Protein AF-D6YT43-F1 (afdb_monomer_lite)

Radius of gyration: 19.2 Å; chains: 1; bounding box: 35×71×44 Å

Sequence (175 aa):
MGQNSTAQLGHFITVANNTWLRQQLSKEDGSIDKAIEMVEHNLKDTVAFINAKGMLHFDAHFHNILTDGELLYFSDFSLATSFQFALSKEELQFFQNHQNYDRCYVVTTLTSWIISRVFGKDHFDEVLNDYANGKTPLVLPAALTPYLSSIVKRYASITLKMNTFFKTLREENEI

Organism: Waddlia chondrophila (strain ATCC VR-1470 / WSU 86-1044) (NCBI:txid716544)

pLDDT: mean 89.48, std 14.47, range [35.62, 98.31]

Foldseek 3Di:
DDDDPDDPPDPQDKDQLLVVLVVLLPDPPPCNLVSLVQLLVQLQVVLVVCLVQFKDQLDQASRQWIDSSRHIDGHDSVVMDGPPDPDDPVRVVVSVVCSCVSVLVSLLNSLQSLCCVQVNDVCRVVCLVQLLVVHHDPDGGPSDDPSNSVSSNVNSVSNVVVVVVVVVVVVVVVD

Secondary structure (DSSP, 8-state):
--------------EEHHHHHHHHHT-TTSTHHHHHHHHHHHHHHHHHHHHHTTEE-S---TTTEEE-SS-EEE---TT-EETTS---HHHHHHHHHTTTHHHHHHHHHHHHHHHHHHT-STTHHHHHHHHHTTPPPSS--TT--HHHHHHHHHHHHHHHHHHHHHHHHHHHH--

InterPro domains:
  IPR011009 Protein kinase-like domain superfamily [SSF56112] (34-87)

Structure (mmCIF, N/CA/C/O backbone):
data_AF-D6YT43-F1
#
_entry.id   AF-D6YT43-F1
#
loop_
_atom_site.group_PDB
_atom_site.id
_atom_site.type_symbol
_atom_site.label_atom_id
_atom_site.label_alt_id
_atom_site.label_comp_id
_atom_site.label_asym_id
_atom_site.label_entity_id
_atom_site.label_seq_id
_atom_site.pdbx_PDB_ins_code
_atom_site.Cartn_x
_atom_site.Cartn_y
_atom_site.Cartn_z
_atom_site.occupancy
_atom_site.B_iso_or_equiv
_atom_site.auth_seq_id
_atom_site.auth_comp_id
_atom_site.auth_asym_id
_atom_site.auth_atom_id
_atom_site.pdbx_PDB_model_num
ATOM 1 N N . MET A 1 1 ? -8.841 -54.496 -7.815 1.00 38.12 1 MET A N 1
ATOM 2 C CA . MET A 1 1 ? -8.883 -53.117 -8.344 1.00 38.12 1 MET A CA 1
ATOM 3 C C . MET A 1 1 ? -9.068 -52.177 -7.164 1.00 38.12 1 MET A C 1
ATOM 5 O O . MET A 1 1 ? -10.191 -51.984 -6.728 1.00 38.12 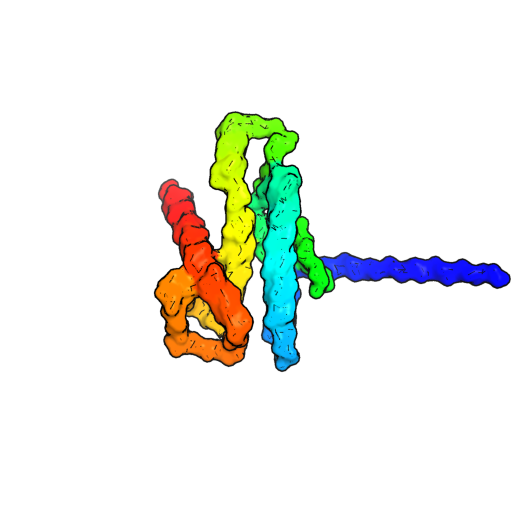1 MET A O 1
ATOM 9 N N . GLY A 1 2 ? -7.973 -51.698 -6.574 1.00 35.62 2 GLY A N 1
ATOM 10 C CA . GLY A 1 2 ? -8.005 -50.678 -5.525 1.00 35.62 2 GLY A CA 1
ATOM 11 C C . GLY A 1 2 ? -7.439 -49.394 -6.109 1.00 35.62 2 GLY A C 1
ATOM 12 O O . GLY A 1 2 ? -6.276 -49.378 -6.506 1.00 35.62 2 GLY A O 1
ATOM 13 N N . GLN A 1 3 ? -8.268 -48.362 -6.246 1.00 39.53 3 GLN A N 1
ATOM 14 C CA . GLN A 1 3 ? -7.795 -47.032 -6.610 1.00 39.53 3 GLN A CA 1
ATOM 15 C C . GLN A 1 3 ? -7.165 -46.401 -5.366 1.00 39.53 3 GLN A C 1
ATOM 17 O O . GLN A 1 3 ? -7.862 -46.053 -4.418 1.00 39.53 3 GLN A O 1
ATOM 22 N N . ASN A 1 4 ? -5.838 -46.284 -5.368 1.00 36.56 4 ASN A N 1
ATOM 23 C CA . ASN A 1 4 ? -5.131 -45.405 -4.448 1.00 36.56 4 ASN A CA 1
ATOM 24 C C . ASN A 1 4 ? -5.275 -43.975 -4.972 1.00 36.56 4 ASN A C 1
ATOM 26 O O . ASN A 1 4 ? -4.523 -43.550 -5.847 1.00 36.56 4 ASN A O 1
ATOM 30 N N . SER A 1 5 ? -6.245 -43.239 -4.437 1.00 42.69 5 SER A N 1
ATOM 31 C CA . SER A 1 5 ? -6.278 -41.783 -4.558 1.00 42.69 5 SER A CA 1
ATOM 32 C C . SER A 1 5 ? -5.215 -41.200 -3.633 1.00 42.69 5 SER A C 1
ATOM 34 O O . SER A 1 5 ? -5.452 -40.983 -2.447 1.00 42.69 5 SER A O 1
ATOM 36 N N . THR A 1 6 ? -4.016 -40.963 -4.158 1.00 39.38 6 THR A N 1
ATOM 37 C CA . THR A 1 6 ? -3.029 -40.098 -3.507 1.00 39.38 6 THR A CA 1
ATOM 38 C C . THR A 1 6 ? -3.488 -38.654 -3.652 1.00 39.38 6 THR A C 1
ATOM 40 O O . THR A 1 6 ? -3.306 -38.037 -4.700 1.00 39.38 6 THR A O 1
ATOM 43 N N . ALA A 1 7 ? -4.094 -38.111 -2.596 1.00 40.62 7 ALA A N 1
ATOM 44 C CA . ALA A 1 7 ? -4.242 -36.672 -2.443 1.00 40.62 7 ALA A CA 1
ATOM 45 C C . ALA A 1 7 ? -2.836 -36.054 -2.360 1.00 40.62 7 ALA A C 1
ATOM 47 O O . ALA A 1 7 ? -2.101 -36.290 -1.401 1.00 40.62 7 ALA A O 1
ATOM 48 N N . GLN A 1 8 ? -2.438 -35.298 -3.384 1.00 40.94 8 GLN A N 1
ATOM 49 C CA . GLN A 1 8 ? -1.278 -34.420 -3.289 1.00 40.94 8 GLN A CA 1
ATOM 50 C C . GLN A 1 8 ? -1.653 -33.257 -2.366 1.00 40.94 8 GLN A C 1
ATOM 52 O O . GLN A 1 8 ? -2.414 -32.371 -2.744 1.00 40.94 8 GLN A O 1
ATOM 57 N N . LEU A 1 9 ? -1.133 -33.275 -1.140 1.00 41.94 9 LEU A N 1
ATOM 58 C CA . LEU A 1 9 ? -1.074 -32.090 -0.289 1.00 41.94 9 LEU A CA 1
ATOM 59 C C . LEU A 1 9 ? -0.101 -31.105 -0.950 1.00 41.94 9 LEU A C 1
ATOM 61 O O . LEU A 1 9 ? 1.116 -31.242 -0.819 1.00 41.94 9 LEU A O 1
ATOM 65 N N . GLY A 1 10 ? -0.641 -30.156 -1.717 1.00 45.72 10 GLY A N 1
ATOM 66 C CA . GLY A 1 10 ? 0.119 -29.020 -2.227 1.00 45.72 10 GLY A CA 1
ATOM 67 C C . GLY A 1 10 ? 0.759 -28.277 -1.055 1.00 45.72 10 GLY A C 1
ATOM 68 O O . GLY A 1 10 ? 0.079 -27.889 -0.108 1.00 45.72 10 GLY A O 1
ATOM 69 N N . HIS A 1 11 ? 2.081 -28.137 -1.085 1.00 46.78 11 HIS A N 1
ATOM 70 C CA . HIS A 1 11 ? 2.838 -27.396 -0.081 1.00 46.78 11 HIS A CA 1
ATOM 71 C C . HIS A 1 11 ? 2.465 -25.905 -0.186 1.00 46.78 11 HIS A C 1
ATOM 73 O O . HIS A 1 11 ? 2.948 -25.213 -1.079 1.00 46.78 11 HIS A O 1
ATOM 79 N N . PHE A 1 12 ? 1.608 -25.401 0.708 1.00 55.03 12 PHE A N 1
ATOM 80 C CA . PHE A 1 12 ? 1.370 -23.961 0.872 1.00 55.03 12 PHE A CA 1
ATOM 81 C C . PHE A 1 12 ? 2.594 -23.336 1.554 1.00 55.03 12 PHE A C 1
ATOM 83 O O . PHE A 1 12 ? 2.653 -23.223 2.777 1.00 55.03 12 PHE A O 1
ATOM 90 N N . ILE A 1 13 ? 3.619 -22.988 0.772 1.00 69.25 13 ILE A N 1
ATOM 91 C CA . ILE A 1 13 ? 4.771 -22.232 1.275 1.00 69.25 13 ILE A CA 1
ATOM 92 C C . ILE A 1 13 ? 4.494 -20.756 1.027 1.00 69.25 13 ILE A C 1
ATOM 94 O O . ILE A 1 13 ? 4.709 -20.245 -0.069 1.00 69.25 13 ILE A O 1
ATOM 98 N N . THR A 1 14 ? 4.027 -20.065 2.059 1.00 81.19 14 THR A N 1
ATOM 99 C CA . THR A 1 14 ? 3.911 -18.609 2.031 1.00 81.19 14 THR A CA 1
ATOM 100 C C . THR A 1 14 ? 5.252 -17.968 2.377 1.00 81.19 14 THR A C 1
ATOM 102 O O . THR A 1 14 ? 5.913 -18.378 3.333 1.00 81.19 14 THR A O 1
ATOM 105 N N . VAL A 1 15 ? 5.642 -16.927 1.649 1.00 85.62 15 VAL A N 1
ATOM 106 C CA . VAL A 1 15 ? 6.832 -16.112 1.9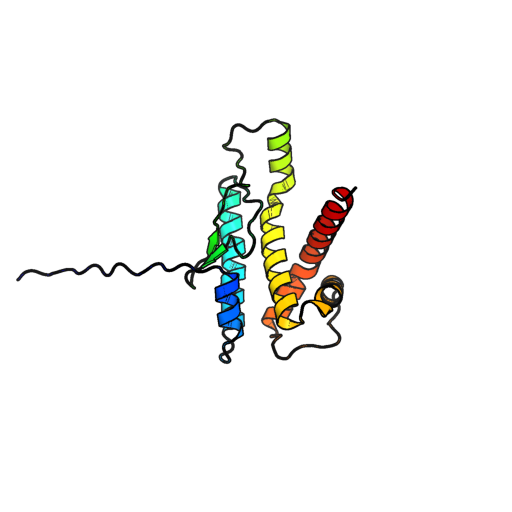34 1.00 85.62 15 VAL A CA 1
ATOM 107 C C . VAL A 1 15 ? 6.430 -14.661 2.181 1.00 85.62 15 VAL A C 1
ATOM 109 O O . VAL A 1 15 ? 5.380 -14.219 1.722 1.00 85.62 15 VAL A O 1
ATOM 112 N N . ALA A 1 16 ? 7.265 -13.890 2.880 1.00 87.75 16 ALA A N 1
ATOM 113 C CA . ALA A 1 16 ? 7.004 -12.463 3.064 1.00 87.75 16 ALA A CA 1
ATOM 114 C C . ALA A 1 16 ? 6.875 -11.751 1.705 1.00 87.75 16 ALA A C 1
ATOM 116 O O . ALA A 1 16 ? 7.749 -11.888 0.841 1.00 87.75 16 ALA A O 1
ATOM 117 N N . ASN A 1 17 ? 5.828 -10.940 1.535 1.00 87.75 17 ASN A N 1
ATOM 118 C CA . ASN A 1 17 ? 5.517 -10.239 0.289 1.00 87.75 17 ASN A CA 1
ATOM 119 C C . ASN A 1 17 ? 6.696 -9.385 -0.202 1.00 87.75 17 ASN A C 1
ATOM 121 O O . ASN A 1 17 ? 7.042 -9.416 -1.380 1.00 87.75 17 ASN A O 1
ATOM 125 N N . ASN A 1 18 ? 7.403 -8.691 0.701 1.00 89.19 18 ASN A N 1
ATOM 126 C CA . ASN A 1 18 ? 8.618 -7.956 0.322 1.00 89.19 18 ASN A CA 1
ATOM 127 C C . ASN A 1 18 ? 9.706 -8.868 -0.280 1.00 89.19 18 ASN A C 1
ATOM 129 O O . ASN A 1 18 ? 10.422 -8.435 -1.182 1.00 89.19 18 ASN A O 1
ATOM 133 N N . THR A 1 19 ? 9.868 -10.095 0.216 1.00 90.31 19 THR A N 1
ATOM 134 C CA . THR A 1 19 ? 10.851 -11.048 -0.321 1.00 90.31 19 THR A CA 1
ATOM 135 C C . THR A 1 19 ? 10.430 -11.521 -1.706 1.00 90.31 19 THR A C 1
ATOM 137 O O . THR A 1 19 ? 11.238 -11.485 -2.632 1.00 90.31 19 THR A O 1
ATOM 140 N N . TRP A 1 20 ? 9.159 -11.884 -1.868 1.00 92.31 20 TRP A N 1
ATOM 141 C CA . TRP A 1 20 ? 8.611 -12.323 -3.149 1.00 92.31 20 TRP A CA 1
ATOM 142 C C . TRP A 1 20 ? 8.665 -11.227 -4.221 1.00 92.31 20 TRP A C 1
ATOM 144 O O . TRP A 1 20 ? 9.186 -11.460 -5.310 1.00 92.31 20 TRP A O 1
ATOM 154 N N . LEU A 1 21 ? 8.241 -9.998 -3.907 1.00 92.19 21 LEU A N 1
ATOM 155 C CA . LEU A 1 21 ? 8.284 -8.868 -4.843 1.00 92.19 21 LEU A CA 1
ATOM 156 C C . LEU A 1 21 ? 9.707 -8.532 -5.306 1.00 92.19 21 LEU A C 1
ATOM 158 O O . LEU A 1 21 ? 9.914 -8.181 -6.466 1.00 92.19 21 LEU A O 1
ATOM 162 N N . ARG A 1 22 ? 10.710 -8.666 -4.428 1.00 90.44 22 ARG A N 1
ATOM 163 C CA . ARG A 1 22 ? 12.120 -8.483 -4.816 1.00 90.44 22 ARG A CA 1
ATOM 164 C C . ARG A 1 22 ? 12.569 -9.522 -5.840 1.00 90.44 22 ARG A C 1
ATOM 166 O O . ARG A 1 22 ? 13.323 -9.175 -6.742 1.00 90.44 22 ARG A O 1
ATOM 173 N N . GLN A 1 23 ? 12.106 -10.766 -5.715 1.00 90.62 23 GLN A N 1
ATOM 174 C CA . GLN A 1 23 ? 12.396 -11.808 -6.700 1.00 90.62 23 GLN A CA 1
ATOM 175 C C . GLN A 1 23 ? 11.744 -11.480 -8.045 1.00 90.62 23 GLN A C 1
ATOM 177 O O . GLN A 1 23 ? 12.411 -11.596 -9.068 1.00 90.62 23 GLN A O 1
ATOM 182 N N . GLN A 1 24 ? 10.492 -11.004 -8.058 1.00 91.19 24 GLN A N 1
ATOM 183 C CA . GLN A 1 24 ? 9.833 -10.591 -9.306 1.00 91.19 24 GLN A CA 1
ATOM 184 C C . GLN A 1 24 ? 10.556 -9.412 -9.971 1.00 91.19 24 GLN A C 1
ATOM 186 O O . GLN A 1 24 ? 10.761 -9.428 -11.177 1.00 91.19 24 GLN A O 1
ATOM 191 N N . LEU A 1 25 ? 11.023 -8.432 -9.189 1.00 88.50 25 LEU A N 1
ATOM 192 C CA . LEU A 1 25 ? 11.773 -7.286 -9.715 1.00 88.50 25 LEU A CA 1
ATOM 193 C C . LEU A 1 25 ? 13.115 -7.689 -10.352 1.00 88.50 25 LEU A C 1
ATOM 195 O O . LEU A 1 25 ? 13.575 -7.020 -11.267 1.00 88.50 25 LEU A O 1
ATOM 199 N N . SER A 1 26 ? 13.748 -8.764 -9.871 1.00 86.88 26 SER A N 1
ATOM 200 C CA . SER A 1 26 ? 15.012 -9.264 -10.434 1.00 86.88 26 SER A CA 1
ATOM 201 C C . SER A 1 26 ? 14.860 -10.061 -11.732 1.00 86.88 26 SER A C 1
ATOM 203 O O . SER A 1 26 ? 15.865 -10.390 -12.358 1.00 86.88 26 SER A O 1
ATOM 205 N N . LYS A 1 27 ? 13.631 -10.402 -12.136 1.00 86.50 27 LYS A N 1
ATOM 206 C CA . LYS A 1 27 ? 13.388 -11.126 -13.384 1.00 86.50 27 LYS A CA 1
ATOM 207 C C . LYS A 1 27 ? 13.404 -10.158 -14.563 1.00 86.50 27 LYS A C 1
ATOM 209 O O . LYS A 1 27 ? 12.747 -9.123 -14.545 1.00 86.50 27 LYS A O 1
ATOM 214 N N . GLU A 1 28 ? 14.099 -10.543 -15.625 1.00 76.19 28 GLU A N 1
ATOM 215 C CA . GLU A 1 28 ? 14.192 -9.760 -16.866 1.00 76.19 28 GLU A CA 1
ATOM 216 C C . GLU A 1 28 ? 12.962 -9.926 -17.782 1.00 76.19 28 GLU A C 1
ATOM 218 O O . GLU A 1 28 ? 12.879 -9.315 -18.842 1.00 76.19 28 GLU A O 1
ATOM 223 N N . ASP A 1 29 ? 11.979 -10.735 -17.375 1.00 80.50 29 ASP A N 1
ATOM 224 C CA . ASP A 1 29 ? 10.780 -11.066 -18.158 1.00 80.50 29 ASP A CA 1
ATOM 225 C C . ASP A 1 29 ? 9.653 -10.018 -18.069 1.00 80.50 29 ASP A C 1
ATOM 227 O O . ASP A 1 29 ? 8.571 -10.220 -18.624 1.00 80.50 29 ASP A O 1
ATOM 231 N N . GLY A 1 30 ? 9.873 -8.909 -17.355 1.00 69.38 30 GLY A N 1
ATOM 232 C CA . GLY A 1 30 ? 8.868 -7.860 -17.167 1.00 69.38 30 GLY A CA 1
ATOM 233 C C . GLY A 1 30 ? 7.694 -8.274 -16.270 1.00 69.38 30 GLY A C 1
ATOM 234 O O . GLY A 1 30 ? 6.657 -7.612 -16.270 1.00 69.38 30 GLY A O 1
ATOM 235 N N . SER A 1 31 ? 7.832 -9.347 -15.484 1.00 85.31 31 SER A N 1
ATOM 236 C CA . SER A 1 31 ? 6.778 -9.841 -14.582 1.00 85.31 31 SER A CA 1
ATOM 237 C C . SER A 1 31 ? 6.441 -8.906 -13.416 1.00 85.31 31 SER A C 1
ATOM 239 O O . SER A 1 31 ? 5.416 -9.107 -12.761 1.00 85.31 31 SER A O 1
ATOM 241 N N . ILE A 1 32 ? 7.244 -7.864 -13.168 1.00 92.38 32 ILE A N 1
ATOM 242 C CA . ILE A 1 32 ? 7.020 -6.926 -12.063 1.00 92.38 32 ILE A CA 1
ATOM 243 C C . ILE A 1 32 ? 5.667 -6.211 -12.150 1.00 92.38 32 ILE A C 1
ATOM 245 O O . ILE A 1 32 ? 5.021 -6.036 -11.120 1.00 92.38 32 ILE A O 1
ATOM 249 N N . ASP A 1 33 ? 5.199 -5.861 -13.351 1.00 94.50 33 ASP A N 1
ATOM 250 C CA . ASP A 1 33 ? 3.916 -5.167 -13.515 1.00 94.50 33 ASP A CA 1
ATOM 251 C C . ASP A 1 33 ? 2.756 -6.055 -13.052 1.00 94.50 33 ASP A C 1
ATOM 253 O O . ASP A 1 33 ? 1.941 -5.632 -12.237 1.00 94.50 33 ASP A O 1
ATOM 257 N N . LYS A 1 34 ? 2.750 -7.328 -13.471 1.00 94.06 34 LYS A N 1
ATOM 258 C CA . LYS A 1 34 ? 1.750 -8.319 -13.040 1.00 94.06 34 LYS A CA 1
ATOM 259 C C . LYS A 1 34 ? 1.825 -8.596 -11.541 1.00 94.06 34 LYS A C 1
ATOM 261 O O . LYS A 1 34 ? 0.801 -8.766 -10.887 1.00 94.06 34 LYS A O 1
ATOM 266 N N . ALA A 1 35 ? 3.036 -8.647 -10.990 1.00 94.81 35 ALA A N 1
ATOM 267 C CA . ALA A 1 35 ? 3.238 -8.860 -9.564 1.00 94.81 35 ALA A CA 1
ATOM 268 C C . ALA A 1 35 ? 2.692 -7.691 -8.732 1.00 94.81 35 ALA A C 1
ATOM 270 O O . ALA A 1 35 ? 2.006 -7.910 -7.736 1.00 94.81 35 ALA A O 1
ATOM 271 N N . ILE A 1 36 ? 2.961 -6.453 -9.154 1.00 96.38 36 ILE A N 1
ATOM 272 C CA . ILE A 1 36 ? 2.450 -5.249 -8.492 1.00 96.38 36 ILE A CA 1
ATOM 273 C C . ILE A 1 36 ? 0.938 -5.128 -8.662 1.00 96.38 36 ILE A C 1
ATOM 275 O O . ILE A 1 36 ? 0.273 -4.744 -7.706 1.00 96.38 36 ILE A O 1
ATOM 279 N N . GLU A 1 37 ? 0.387 -5.512 -9.813 1.00 96.06 37 GLU A N 1
ATOM 280 C CA . GLU A 1 37 ? -1.060 -5.561 -10.035 1.00 96.06 37 GLU A CA 1
ATOM 281 C C . GLU A 1 37 ? -1.752 -6.546 -9.089 1.00 96.06 37 GLU A C 1
ATOM 283 O O . GLU A 1 37 ? -2.706 -6.173 -8.403 1.00 96.06 37 GLU A O 1
ATOM 288 N N . MET A 1 38 ? -1.232 -7.775 -8.984 1.00 95.88 38 MET A N 1
ATOM 289 C CA . MET A 1 38 ? -1.741 -8.775 -8.043 1.00 95.88 38 MET A CA 1
ATOM 290 C C . MET A 1 38 ? -1.683 -8.251 -6.605 1.00 95.88 38 MET A C 1
ATOM 292 O O . MET A 1 38 ? -2.678 -8.339 -5.881 1.00 95.88 38 MET A O 1
ATOM 296 N N . VAL A 1 39 ? -0.553 -7.660 -6.202 1.00 96.88 39 VAL A N 1
ATOM 297 C CA . VAL A 1 39 ? -0.372 -7.120 -4.850 1.00 96.88 39 VAL A CA 1
ATOM 298 C C . VAL A 1 39 ? -1.318 -5.951 -4.586 1.00 96.88 39 VAL A C 1
ATOM 300 O O . VAL A 1 39 ? -1.989 -5.949 -3.559 1.00 96.88 39 VAL A O 1
ATOM 303 N N . GLU A 1 40 ? -1.419 -4.972 -5.488 1.00 97.31 40 GLU A N 1
ATOM 304 C CA . GLU A 1 40 ? -2.329 -3.827 -5.343 1.00 97.31 40 GLU A CA 1
ATOM 305 C C . GLU A 1 40 ? -3.777 -4.298 -5.159 1.00 97.31 40 GLU A C 1
ATOM 307 O O . GLU A 1 40 ? -4.477 -3.826 -4.258 1.00 97.31 40 GLU A O 1
ATOM 312 N N . HIS A 1 41 ? -4.216 -5.237 -5.998 1.00 97.19 41 HIS A N 1
ATOM 313 C CA . HIS A 1 41 ? -5.559 -5.797 -5.950 1.00 97.19 41 HIS A CA 1
ATOM 314 C C . HIS A 1 41 ? -5.821 -6.502 -4.615 1.00 97.19 41 HIS A C 1
ATOM 316 O O . HIS A 1 41 ? -6.739 -6.129 -3.885 1.00 97.19 41 HIS A O 1
ATOM 322 N N . ASN A 1 42 ? -4.959 -7.451 -4.242 1.00 97.44 42 ASN A N 1
ATOM 323 C CA . ASN A 1 42 ? -5.115 -8.229 -3.017 1.00 97.44 42 ASN A CA 1
ATOM 324 C C . ASN A 1 42 ? -5.026 -7.368 -1.749 1.00 97.44 42 ASN A C 1
ATOM 326 O O . ASN A 1 42 ? -5.761 -7.619 -0.796 1.00 97.44 42 ASN A O 1
ATOM 330 N N . LEU A 1 43 ? -4.168 -6.340 -1.717 1.00 97.31 43 LEU A N 1
ATOM 331 C CA . LEU A 1 43 ? -4.101 -5.393 -0.598 1.00 97.31 43 LEU A CA 1
ATOM 332 C C . LEU A 1 43 ? -5.449 -4.701 -0.387 1.00 97.31 43 LEU A C 1
ATOM 334 O O . LEU A 1 43 ? -5.946 -4.635 0.738 1.00 97.31 43 LEU A O 1
ATOM 338 N N . LYS A 1 44 ? -6.051 -4.193 -1.467 1.00 96.81 44 LYS A N 1
ATOM 339 C CA . LYS A 1 44 ? -7.337 -3.490 -1.403 1.00 96.81 44 LYS A CA 1
ATOM 340 C C . LYS A 1 44 ? -8.466 -4.425 -0.993 1.00 96.81 44 LYS A C 1
ATOM 342 O O . LYS A 1 44 ? -9.261 -4.051 -0.134 1.00 96.81 44 LYS A O 1
ATOM 347 N N . ASP A 1 45 ? -8.508 -5.618 -1.569 1.00 97.38 45 ASP A N 1
ATOM 348 C CA . ASP A 1 45 ? -9.567 -6.590 -1.313 1.00 97.38 45 ASP A CA 1
ATOM 349 C C . ASP A 1 45 ? -9.487 -7.155 0.104 1.00 97.38 45 ASP A C 1
ATOM 351 O O . ASP A 1 45 ? -10.501 -7.231 0.798 1.00 97.38 45 ASP A O 1
ATOM 355 N N . THR A 1 46 ? -8.279 -7.460 0.584 1.00 96.00 46 THR A N 1
ATOM 356 C CA . THR A 1 46 ? -8.067 -7.967 1.946 1.00 96.00 46 THR A CA 1
ATOM 357 C C . THR A 1 46 ? -8.423 -6.910 2.989 1.00 96.00 46 THR A C 1
ATOM 359 O O . THR A 1 46 ? -9.134 -7.212 3.948 1.00 96.00 46 THR A O 1
ATOM 362 N N . VAL A 1 47 ? -8.010 -5.651 2.787 1.00 96.88 47 VAL A N 1
ATOM 363 C CA . VAL A 1 47 ? -8.407 -4.544 3.674 1.00 96.88 47 VAL A CA 1
ATOM 364 C C . VAL A 1 47 ? -9.918 -4.332 3.640 1.00 96.88 47 VAL A C 1
ATOM 366 O O . VAL A 1 47 ? -10.539 -4.229 4.696 1.00 96.88 47 VAL A O 1
ATOM 369 N N . ALA A 1 48 ? -10.535 -4.309 2.455 1.00 96.75 48 ALA A N 1
ATOM 370 C CA . ALA A 1 48 ? -11.981 -4.149 2.331 1.00 96.75 48 ALA A CA 1
ATOM 371 C C . ALA A 1 48 ? -12.740 -5.278 3.045 1.00 96.75 48 ALA A C 1
ATOM 373 O O . ALA A 1 48 ? -13.715 -5.014 3.748 1.00 96.75 48 ALA A O 1
ATOM 374 N N . PHE A 1 49 ? -12.267 -6.519 2.921 1.00 96.50 49 PHE A N 1
ATOM 375 C CA . PHE A 1 49 ? -12.829 -7.673 3.613 1.00 96.50 49 PHE A CA 1
ATOM 376 C C . PHE A 1 49 ? -12.723 -7.539 5.139 1.00 96.50 49 PHE A C 1
ATOM 378 O O . PHE A 1 49 ? -13.729 -7.674 5.838 1.00 96.50 49 PHE A O 1
ATOM 385 N N . ILE A 1 50 ? -11.532 -7.229 5.658 1.00 94.94 50 ILE A N 1
ATOM 386 C CA . ILE A 1 50 ? -11.278 -7.056 7.096 1.00 94.94 50 ILE A CA 1
ATOM 387 C C . ILE A 1 50 ? -12.138 -5.916 7.668 1.00 94.94 50 ILE A C 1
ATOM 389 O O . ILE A 1 50 ? -12.819 -6.094 8.681 1.00 94.94 50 ILE A O 1
ATOM 393 N N . ASN A 1 51 ? -12.203 -4.778 6.973 1.00 94.88 51 ASN A N 1
ATOM 394 C CA . ASN A 1 51 ? -13.028 -3.634 7.364 1.00 94.88 51 ASN A CA 1
ATOM 395 C C . ASN A 1 51 ? -14.528 -3.967 7.334 1.00 94.88 51 ASN A C 1
ATOM 397 O O . ASN A 1 51 ? -15.250 -3.593 8.255 1.00 94.88 51 ASN A O 1
ATOM 401 N N . ALA A 1 52 ? -15.007 -4.721 6.338 1.00 95.19 52 ALA A N 1
ATOM 402 C CA . ALA A 1 52 ? -16.403 -5.165 6.263 1.00 95.19 52 ALA A CA 1
ATOM 403 C C . ALA A 1 52 ? -16.787 -6.129 7.400 1.00 95.19 52 ALA A C 1
ATOM 405 O O . ALA A 1 52 ? -17.953 -6.205 7.787 1.00 95.19 52 ALA A O 1
ATOM 406 N N . LYS A 1 53 ? -15.812 -6.847 7.967 1.00 94.88 53 LYS A N 1
ATOM 407 C CA . LYS A 1 53 ? -15.976 -7.634 9.201 1.00 94.88 53 LYS A CA 1
ATOM 408 C C . LYS A 1 53 ? -15.846 -6.795 10.471 1.00 94.88 53 LYS A C 1
ATOM 410 O O . LYS A 1 53 ? -15.993 -7.329 11.570 1.00 94.88 53 LYS A O 1
ATOM 415 N N . GLY A 1 54 ? -15.636 -5.489 10.326 1.00 95.12 54 GLY A N 1
ATOM 416 C CA . GLY A 1 54 ? -15.554 -4.568 11.441 1.00 95.12 54 GLY A CA 1
ATOM 417 C C . GLY A 1 54 ? -14.259 -4.654 12.210 1.00 95.12 54 GLY A C 1
ATOM 418 O O . GLY A 1 54 ? -14.278 -4.537 13.434 1.00 95.12 54 GLY A O 1
ATOM 419 N N . MET A 1 55 ? -13.169 -4.927 11.508 1.00 96.62 55 MET A N 1
ATOM 420 C CA . MET A 1 55 ? -11.842 -5.042 12.078 1.00 96.62 55 MET A CA 1
ATOM 421 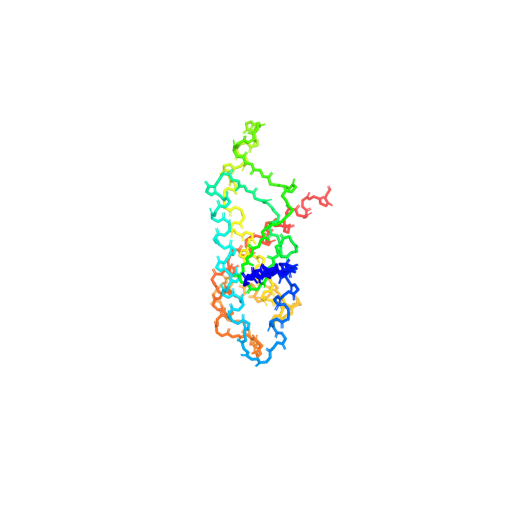C C . MET A 1 55 ? -10.888 -4.085 11.358 1.00 96.62 55 MET A C 1
ATOM 423 O O . MET A 1 55 ? -11.037 -3.822 10.162 1.00 96.62 55 MET A O 1
ATOM 427 N N . LEU A 1 56 ? -9.924 -3.565 12.110 1.00 97.31 56 LEU A N 1
ATOM 428 C CA . LEU A 1 56 ? -8.767 -2.817 11.629 1.00 97.31 56 LEU A CA 1
ATOM 429 C C . LEU A 1 56 ? -7.513 -3.559 12.090 1.00 97.31 56 LEU A C 1
ATOM 431 O O . LEU A 1 56 ? -7.477 -4.039 13.219 1.00 97.31 56 LEU A O 1
ATOM 435 N N . HIS A 1 57 ? -6.511 -3.681 11.227 1.00 97.00 57 HIS A N 1
ATOM 436 C CA . HIS A 1 57 ? -5.263 -4.390 11.506 1.00 97.00 57 HIS A CA 1
ATOM 437 C C . HIS A 1 57 ? -4.216 -3.493 12.174 1.00 97.00 57 HIS A C 1
ATOM 439 O O . HIS A 1 57 ? -3.448 -3.973 13.001 1.00 97.00 57 HIS A O 1
ATOM 445 N N . PHE A 1 58 ? -4.145 -2.219 11.779 1.00 95.12 58 PHE A N 1
ATOM 446 C CA . PHE A 1 58 ? -3.193 -1.200 12.238 1.00 95.12 58 PHE A CA 1
ATOM 447 C C . PHE A 1 58 ? -1.700 -1.422 11.944 1.00 95.12 58 PHE A C 1
ATOM 449 O O . PHE A 1 58 ? -0.926 -0.476 12.082 1.00 95.12 58 PHE A O 1
ATOM 456 N N . ASP A 1 59 ? -1.302 -2.599 11.457 1.00 93.06 59 ASP A N 1
ATOM 457 C CA . ASP A 1 59 ? 0.112 -2.958 11.248 1.00 93.06 59 ASP A CA 1
ATOM 458 C C . ASP A 1 59 ? 0.360 -3.800 9.982 1.00 93.06 59 ASP A C 1
ATOM 460 O O . ASP A 1 59 ? 1.184 -4.713 9.933 1.00 93.06 59 ASP A O 1
ATOM 464 N N . ALA A 1 60 ? -0.391 -3.508 8.919 1.00 90.50 60 ALA A N 1
ATOM 465 C CA . ALA A 1 60 ? -0.344 -4.251 7.659 1.00 90.50 60 ALA A CA 1
ATOM 466 C C . ALA A 1 60 ? 0.870 -3.872 6.779 1.00 90.50 60 ALA A C 1
ATOM 468 O O . ALA A 1 60 ? 0.719 -3.482 5.617 1.00 90.50 60 ALA A O 1
ATOM 469 N N . HIS A 1 61 ? 2.092 -3.929 7.319 1.00 88.44 61 HIS A N 1
ATOM 470 C CA . HIS A 1 61 ? 3.310 -3.678 6.542 1.00 88.44 61 HIS A CA 1
ATOM 471 C C . HIS A 1 61 ? 3.774 -4.930 5.790 1.00 88.44 61 HIS A C 1
ATOM 473 O O . HIS A 1 61 ? 3.444 -6.060 6.127 1.00 88.44 61 HIS A O 1
ATOM 479 N N . PHE A 1 62 ? 4.627 -4.759 4.776 1.00 86.44 62 PHE A N 1
ATOM 480 C CA . PHE A 1 62 ? 5.044 -5.832 3.853 1.00 86.44 62 PHE A CA 1
ATOM 481 C C . PHE A 1 62 ? 5.824 -7.011 4.479 1.00 86.44 62 PHE A C 1
ATOM 483 O O . PHE A 1 62 ? 6.230 -7.921 3.754 1.00 86.44 62 PHE A O 1
ATOM 490 N N . HIS A 1 63 ? 6.110 -6.984 5.782 1.00 85.25 63 HIS A N 1
ATOM 491 C CA . HIS A 1 63 ? 6.686 -8.133 6.506 1.00 85.25 63 HIS A CA 1
ATOM 492 C C . HIS A 1 63 ? 5.607 -8.935 7.239 1.00 85.25 63 HIS A C 1
ATOM 494 O O . HIS A 1 63 ? 5.749 -10.146 7.340 1.00 85.25 63 HIS A O 1
ATOM 500 N N . ASN A 1 64 ? 4.506 -8.282 7.612 1.00 90.88 64 ASN A N 1
ATOM 501 C CA . ASN A 1 64 ? 3.303 -8.904 8.161 1.00 90.88 64 ASN A CA 1
ATOM 502 C C . ASN A 1 64 ? 2.332 -9.349 7.057 1.00 90.88 64 ASN A C 1
ATOM 504 O O . ASN A 1 64 ? 1.259 -9.875 7.334 1.00 90.88 64 ASN A O 1
ATOM 508 N N . ILE A 1 65 ? 2.701 -9.165 5.788 1.00 93.06 65 ILE A N 1
ATOM 509 C CA . ILE A 1 65 ? 1.942 -9.647 4.637 1.00 93.06 65 ILE A CA 1
ATOM 510 C C . ILE A 1 65 ? 2.737 -10.764 3.975 1.00 93.06 65 ILE A C 1
ATOM 512 O O . ILE A 1 65 ? 3.880 -10.565 3.550 1.00 93.06 65 ILE A O 1
ATOM 516 N N . LEU A 1 66 ? 2.111 -11.927 3.864 1.00 94.44 66 LEU A N 1
ATOM 517 C CA . LEU A 1 66 ? 2.655 -13.117 3.229 1.00 94.44 66 LEU A CA 1
ATOM 518 C C . LEU A 1 66 ? 1.979 -13.351 1.876 1.00 94.44 66 LEU A C 1
ATOM 520 O O . LEU A 1 66 ? 0.874 -12.871 1.634 1.00 94.44 66 LEU A O 1
ATOM 524 N N . THR A 1 67 ? 2.632 -14.101 0.996 1.00 94.31 67 THR A N 1
ATOM 525 C CA . THR A 1 67 ? 2.073 -14.503 -0.298 1.00 94.31 67 THR A CA 1
ATOM 526 C C . THR A 1 67 ? 2.550 -15.892 -0.697 1.00 94.31 67 THR A C 1
ATOM 528 O O . THR A 1 67 ? 3.675 -16.286 -0.379 1.00 94.31 67 THR A O 1
ATOM 531 N N . ASP A 1 68 ? 1.693 -16.624 -1.398 1.00 92.75 68 ASP A N 1
ATOM 532 C CA . ASP A 1 68 ? 2.010 -17.856 -2.132 1.00 92.75 68 ASP A CA 1
ATOM 533 C C . ASP A 1 68 ? 2.302 -17.590 -3.625 1.00 92.75 68 ASP A C 1
ATOM 535 O O . ASP A 1 68 ? 2.647 -18.507 -4.366 1.00 92.75 68 ASP A O 1
ATOM 539 N N . GLY A 1 69 ? 2.217 -16.328 -4.061 1.00 90.31 69 GLY A N 1
ATOM 540 C CA . GLY A 1 69 ? 2.356 -15.902 -5.452 1.00 90.31 69 GLY A CA 1
ATOM 541 C C . GLY A 1 69 ? 1.032 -15.680 -6.187 1.00 90.31 69 GLY A C 1
ATOM 542 O O . GLY A 1 69 ? 1.063 -15.124 -7.284 1.00 90.31 69 GLY A O 1
ATOM 543 N N . GLU A 1 70 ? -0.104 -16.045 -5.590 1.00 90.50 70 GLU A N 1
ATOM 544 C CA . GLU A 1 70 ? -1.447 -15.830 -6.144 1.00 90.50 70 GLU A CA 1
ATOM 545 C C . GLU A 1 70 ? -2.298 -14.923 -5.246 1.00 90.50 70 GLU A C 1
ATOM 547 O O . GLU A 1 70 ? -2.992 -14.032 -5.744 1.00 90.50 70 GLU A O 1
ATOM 552 N N . LEU A 1 71 ? -2.210 -15.114 -3.928 1.00 92.38 71 LEU A N 1
ATOM 553 C CA . LEU A 1 71 ? -2.970 -14.379 -2.920 1.00 92.38 71 LEU A CA 1
ATOM 554 C C . LEU A 1 71 ? -2.055 -13.698 -1.898 1.00 92.38 71 LEU A C 1
ATOM 556 O O . LEU A 1 71 ? -0.882 -14.057 -1.725 1.00 92.38 71 LEU A O 1
ATOM 560 N N . LEU A 1 72 ? -2.608 -12.706 -1.194 1.00 94.38 72 LEU A N 1
ATOM 561 C CA . LEU A 1 72 ? -1.991 -12.132 0.002 1.00 94.38 72 LEU A CA 1
ATOM 562 C C . LEU A 1 72 ? -2.688 -12.607 1.274 1.00 94.38 72 LEU A C 1
ATOM 564 O O . LEU A 1 72 ? -3.911 -12.693 1.345 1.00 94.38 72 LEU A O 1
ATOM 568 N N . TYR A 1 73 ? -1.886 -12.820 2.310 1.00 93.56 73 TYR A N 1
ATOM 569 C CA . TYR A 1 73 ? -2.334 -13.198 3.642 1.00 93.56 73 TYR A CA 1
ATOM 570 C C . TYR A 1 73 ? -1.798 -12.182 4.641 1.00 93.56 73 TYR A C 1
ATOM 572 O O . TYR A 1 73 ? -0.584 -12.008 4.767 1.00 93.56 73 TYR A O 1
ATOM 580 N N . PHE A 1 74 ? -2.697 -11.494 5.341 1.00 94.94 74 PHE A N 1
ATOM 581 C CA . PHE A 1 74 ? -2.312 -10.618 6.445 1.00 94.94 74 PHE A CA 1
ATOM 582 C C . PHE A 1 74 ? -2.036 -11.495 7.669 1.00 94.94 74 PHE A C 1
ATOM 584 O O . PHE A 1 74 ? -2.742 -12.474 7.919 1.00 94.94 74 PHE A O 1
ATOM 591 N N . SER A 1 75 ? -0.981 -11.170 8.399 1.00 93.88 75 SER A N 1
ATOM 592 C CA . SER A 1 75 ? -0.503 -11.890 9.576 1.00 93.88 75 SER A CA 1
ATOM 593 C C . SER A 1 75 ? -0.142 -10.892 10.672 1.00 93.88 75 SER A C 1
ATOM 595 O O . SER A 1 75 ? -0.082 -9.701 10.410 1.00 93.88 75 SER A O 1
ATOM 597 N N . ASP A 1 76 ? 0.102 -11.385 11.885 1.00 92.81 76 ASP A N 1
ATOM 598 C CA . ASP A 1 76 ? 0.355 -10.552 13.069 1.00 92.81 76 ASP A CA 1
ATOM 599 C C . ASP A 1 76 ? -0.778 -9.557 13.389 1.00 92.81 76 ASP A C 1
ATOM 601 O O . ASP A 1 76 ? -0.696 -8.349 13.192 1.00 92.81 76 ASP A O 1
ATOM 605 N N . PHE A 1 77 ? -1.862 -10.092 13.952 1.00 92.88 77 PHE A N 1
ATOM 606 C CA . PHE A 1 77 ? -3.018 -9.310 14.395 1.00 92.88 77 PHE A CA 1
ATOM 607 C C . PHE A 1 77 ? -2.861 -8.772 15.827 1.00 92.88 77 PHE A C 1
ATOM 609 O O . PHE A 1 77 ? -3.860 -8.481 16.483 1.00 92.88 77 PHE A O 1
ATOM 616 N N . SER A 1 78 ? -1.635 -8.656 16.346 1.00 92.38 78 SER A N 1
ATOM 617 C CA . SER A 1 78 ? -1.394 -8.220 17.730 1.00 92.38 78 SER A CA 1
ATOM 618 C C . SER A 1 78 ? -1.875 -6.792 18.018 1.00 92.38 78 SER A C 1
ATOM 620 O O . SER A 1 78 ? -2.257 -6.501 19.149 1.00 92.38 78 SER A O 1
ATOM 622 N N . LEU A 1 79 ? -1.917 -5.931 16.995 1.00 94.12 79 LEU A N 1
ATOM 623 C CA . LEU A 1 79 ? -2.445 -4.561 17.063 1.00 94.12 79 LEU A CA 1
ATOM 624 C C . LEU A 1 79 ? -3.860 -4.415 16.484 1.00 94.12 79 LEU A C 1
ATOM 626 O O . LEU A 1 79 ? -4.389 -3.304 16.407 1.00 94.12 79 LEU A O 1
ATOM 630 N N . ALA A 1 80 ? -4.488 -5.519 16.076 1.00 95.44 80 ALA A N 1
ATOM 631 C CA . ALA A 1 80 ? -5.802 -5.459 15.464 1.00 95.44 80 ALA A CA 1
ATOM 632 C C . ALA A 1 80 ? -6.887 -5.101 16.491 1.00 95.44 80 ALA A C 1
ATOM 634 O O . ALA A 1 80 ? -6.888 -5.572 17.628 1.00 95.44 80 ALA A O 1
ATOM 635 N N . THR A 1 81 ? -7.866 -4.310 16.063 1.00 94.94 81 THR A N 1
ATOM 636 C CA . THR A 1 81 ? -9.046 -3.954 16.860 1.00 94.94 81 THR A CA 1
ATOM 637 C C . THR A 1 81 ? -10.320 -4.259 16.087 1.00 94.94 81 THR A C 1
ATOM 639 O O . THR A 1 81 ? -10.345 -4.210 14.855 1.00 94.94 81 THR A O 1
ATOM 642 N N . SER A 1 82 ? -11.403 -4.559 16.796 1.00 95.25 82 SER A N 1
ATOM 643 C CA . SER A 1 82 ? -12.707 -4.802 16.192 1.00 95.25 82 SER A CA 1
ATOM 644 C C . SER A 1 82 ? -13.824 -4.219 17.040 1.00 95.25 82 SER A C 1
ATOM 646 O O . SER A 1 82 ? -13.770 -4.284 18.266 1.00 95.25 82 SER A O 1
ATOM 648 N N . PHE A 1 83 ? -14.895 -3.744 16.393 1.00 91.88 83 PHE A N 1
ATOM 649 C CA . PHE A 1 83 ? -16.112 -3.331 17.104 1.00 91.88 83 PHE A CA 1
ATOM 650 C C . PHE A 1 83 ? -16.751 -4.478 17.906 1.00 91.88 83 PHE A C 1
ATOM 652 O O . PHE A 1 83 ? -17.591 -4.228 18.765 1.00 91.88 83 PHE A O 1
ATOM 659 N N . GLN A 1 84 ? -16.393 -5.732 17.601 1.00 92.56 84 GLN A N 1
ATOM 660 C CA . GLN A 1 84 ? -16.880 -6.921 18.303 1.00 92.56 84 GLN A CA 1
ATOM 661 C C . GLN A 1 84 ? -16.161 -7.157 19.640 1.00 92.56 84 GLN A C 1
ATOM 663 O O . GLN A 1 84 ? -16.606 -7.987 20.432 1.00 92.56 84 GLN A O 1
ATOM 668 N N . PHE A 1 85 ? -15.053 -6.458 19.901 1.00 93.88 85 PHE A N 1
ATOM 669 C CA . PHE A 1 85 ? -14.379 -6.495 21.195 1.00 93.88 85 PHE A CA 1
ATOM 670 C C . PHE A 1 85 ? -15.122 -5.641 22.226 1.00 93.88 85 PHE A C 1
ATOM 672 O O . PHE A 1 85 ? -15.928 -4.773 21.889 1.00 93.88 85 PHE A O 1
ATOM 679 N N . ALA A 1 86 ? -14.839 -5.880 23.506 1.00 95.44 86 ALA A N 1
ATOM 680 C CA . ALA A 1 86 ? -15.364 -5.070 24.600 1.00 95.44 86 ALA A CA 1
ATOM 681 C C . ALA A 1 86 ? -14.589 -3.743 24.707 1.00 95.44 86 ALA A C 1
ATOM 683 O O . ALA A 1 86 ? -13.788 -3.565 25.620 1.00 95.44 86 ALA A O 1
ATOM 684 N N . LEU A 1 87 ? -14.802 -2.847 23.739 1.00 95.62 87 LEU A N 1
ATOM 685 C CA . LEU A 1 87 ? -14.118 -1.556 23.650 1.00 95.62 87 LEU A CA 1
ATOM 686 C C . LEU A 1 87 ? -14.662 -0.546 24.671 1.00 95.62 87 LEU A C 1
ATOM 688 O O . LEU A 1 87 ? -15.875 -0.456 24.897 1.00 95.62 87 LEU A O 1
ATOM 692 N N . SER A 1 88 ? -13.774 0.272 25.235 1.00 96.69 88 SER A N 1
ATOM 693 C CA . SER A 1 88 ? -14.150 1.497 25.941 1.00 96.69 88 SER A CA 1
ATOM 694 C C . SER A 1 88 ? -14.786 2.518 24.984 1.00 96.69 88 SER A C 1
ATOM 696 O O . SER A 1 88 ? -14.788 2.358 23.759 1.00 96.69 88 SER A O 1
ATOM 698 N N . LYS A 1 89 ? -15.336 3.610 25.529 1.00 96.50 89 LYS A N 1
ATOM 699 C CA . LYS A 1 89 ? -15.896 4.686 24.694 1.00 96.50 89 LYS A CA 1
ATOM 700 C C . LYS A 1 89 ? -14.811 5.348 23.848 1.00 96.50 89 LYS A C 1
ATOM 702 O O . LYS A 1 89 ? -15.046 5.654 22.681 1.00 96.50 89 LYS A O 1
ATOM 707 N N . GLU A 1 90 ? -13.639 5.541 24.436 1.00 96.81 90 GLU A N 1
ATOM 708 C CA . GLU A 1 90 ? -12.476 6.152 23.808 1.00 96.81 90 GLU A CA 1
ATOM 709 C C . GLU A 1 90 ? -11.929 5.249 22.693 1.00 96.81 90 GLU A C 1
ATOM 711 O O . GLU A 1 90 ? -11.663 5.725 21.591 1.00 96.81 90 GLU A O 1
ATOM 716 N N . GLU A 1 91 ? -11.846 3.938 22.930 1.00 95.56 91 GLU A N 1
ATOM 717 C CA . GLU A 1 91 ? -11.404 2.955 21.932 1.00 95.56 91 GLU A CA 1
ATOM 718 C C . GLU A 1 91 ? -12.396 2.819 20.773 1.00 95.56 91 GLU A C 1
ATOM 720 O O . GLU A 1 91 ? -11.991 2.732 19.613 1.00 95.56 91 GLU A O 1
ATOM 725 N N . LEU A 1 92 ? -13.702 2.854 21.051 1.00 95.94 92 LEU A N 1
ATOM 726 C CA . LEU A 1 92 ? -14.724 2.849 20.006 1.00 95.94 92 LEU A CA 1
ATOM 727 C C . LEU A 1 92 ? -14.666 4.126 19.158 1.00 95.94 92 LEU A C 1
ATOM 729 O O . LEU A 1 92 ? -14.773 4.056 17.932 1.00 95.94 92 LEU A O 1
ATOM 733 N N . GLN A 1 93 ? -14.475 5.287 19.787 1.00 96.50 93 GLN A N 1
ATOM 734 C CA . GLN A 1 93 ? -14.293 6.546 19.067 1.00 96.50 93 GLN A CA 1
ATOM 735 C C . GLN A 1 93 ? -13.020 6.510 18.212 1.00 96.50 93 GLN A C 1
ATOM 737 O O . GLN A 1 93 ? -13.042 6.922 17.051 1.00 96.50 93 GLN A O 1
ATOM 742 N N . PHE A 1 94 ? -11.925 5.968 18.752 1.00 95.44 94 PHE A N 1
ATOM 743 C CA . PHE A 1 94 ? -10.695 5.744 18.004 1.00 95.44 94 PHE A CA 1
ATOM 744 C C . PHE A 1 94 ? -10.946 4.837 16.793 1.00 95.44 94 PHE A C 1
ATOM 746 O O . PHE A 1 94 ? -10.622 5.224 15.674 1.00 95.44 94 PHE A O 1
ATOM 753 N N . PHE A 1 95 ? -11.607 3.693 16.973 1.00 95.75 95 PHE A N 1
ATOM 754 C CA . PHE A 1 95 ? -11.980 2.793 15.880 1.00 95.75 95 PHE A CA 1
ATOM 755 C C . PHE A 1 95 ? -12.773 3.515 14.778 1.00 95.75 95 PHE A C 1
ATOM 757 O O . PHE A 1 95 ? -12.442 3.419 13.596 1.00 95.75 95 PHE A O 1
ATOM 764 N N . GLN A 1 96 ? -13.804 4.276 15.156 1.00 94.94 96 GLN A N 1
ATOM 765 C CA . GLN A 1 96 ? -14.668 5.003 14.219 1.00 94.94 96 GLN A CA 1
ATOM 766 C C . GLN A 1 96 ? -13.910 6.078 13.433 1.00 94.94 96 GLN A C 1
ATOM 768 O O . GLN A 1 96 ? -14.120 6.222 12.229 1.00 94.94 96 GLN A O 1
ATOM 773 N N . ASN A 1 97 ? -12.992 6.790 14.085 1.00 96.00 97 ASN A N 1
ATOM 774 C CA . ASN A 1 97 ? -12.199 7.840 13.448 1.00 96.00 97 ASN A CA 1
ATOM 775 C C . ASN A 1 97 ? -11.128 7.290 12.488 1.00 96.00 97 ASN A C 1
ATOM 777 O O . ASN A 1 97 ? -10.679 8.015 11.601 1.00 96.00 97 ASN A O 1
ATOM 781 N N . HIS A 1 98 ? -10.738 6.018 12.625 1.00 95.12 98 HIS A N 1
ATOM 782 C CA . HIS A 1 98 ? -9.606 5.427 11.902 1.00 95.12 98 HIS A CA 1
ATOM 783 C C . HIS A 1 98 ? -9.996 4.325 10.908 1.00 95.12 98 HIS A C 1
ATOM 785 O O . HIS A 1 98 ? -9.134 3.584 10.444 1.00 95.12 98 HIS A O 1
ATOM 791 N N . GLN A 1 99 ? -11.263 4.249 10.491 1.00 94.19 99 GLN A N 1
ATOM 792 C CA . GLN A 1 99 ? -11.733 3.214 9.555 1.00 94.19 99 GLN A CA 1
ATOM 793 C C . GLN A 1 99 ? -10.989 3.183 8.210 1.00 94.19 99 GLN A C 1
ATOM 795 O O . GLN A 1 99 ? -10.937 2.152 7.554 1.00 94.19 99 GLN A O 1
ATOM 800 N N . ASN A 1 100 ? -10.394 4.303 7.792 1.00 94.75 100 ASN A N 1
ATOM 801 C CA . ASN A 1 100 ? -9.631 4.380 6.545 1.00 94.75 100 ASN A CA 1
ATOM 802 C C . ASN A 1 100 ? -8.129 4.110 6.723 1.00 94.75 100 ASN A C 1
ATOM 804 O O . ASN A 1 100 ? -7.397 4.148 5.732 1.00 94.75 100 ASN A O 1
ATOM 808 N N . TYR A 1 101 ? -7.655 3.876 7.952 1.00 96.19 101 TYR A N 1
ATOM 809 C CA . TYR A 1 101 ? -6.228 3.796 8.253 1.00 96.19 101 TYR A CA 1
ATOM 810 C C . TYR A 1 101 ? -5.540 2.700 7.440 1.00 96.19 101 TYR A C 1
ATOM 812 O O . TYR A 1 101 ? -4.639 3.009 6.663 1.00 96.19 101 TYR A O 1
ATOM 820 N N . ASP A 1 102 ? -6.008 1.451 7.537 1.00 96.88 102 ASP A N 1
ATOM 821 C CA . ASP A 1 102 ? -5.372 0.322 6.847 1.00 96.88 102 ASP A CA 1
ATOM 822 C C . ASP A 1 102 ? -5.354 0.531 5.332 1.00 96.88 102 ASP A C 1
ATOM 824 O O . ASP A 1 102 ? -4.345 0.281 4.677 1.00 96.88 102 ASP A O 1
ATOM 828 N N . ARG A 1 103 ? -6.441 1.076 4.772 1.00 96.19 103 ARG A N 1
ATOM 829 C CA . ARG A 1 103 ? -6.547 1.377 3.339 1.00 96.19 103 ARG A CA 1
ATOM 830 C C . ARG A 1 103 ? -5.487 2.380 2.894 1.00 96.19 103 ARG A C 1
ATOM 832 O O . ARG A 1 103 ? -4.876 2.191 1.844 1.00 96.19 103 ARG A O 1
ATOM 839 N N . CYS A 1 104 ? -5.274 3.441 3.667 1.00 96.94 104 CYS A N 1
ATOM 840 C CA . CYS A 1 104 ? -4.226 4.422 3.397 1.00 96.94 104 CYS A CA 1
ATOM 841 C C . CYS A 1 104 ? -2.830 3.831 3.627 1.00 96.94 104 CYS A C 1
ATOM 843 O O . CYS A 1 104 ? -1.903 4.113 2.866 1.00 96.94 104 CYS A O 1
ATOM 845 N N . TYR A 1 105 ? -2.677 2.992 4.647 1.00 96.75 105 TYR A N 1
ATOM 846 C CA . TYR A 1 105 ? -1.403 2.413 5.044 1.00 96.75 105 TYR A CA 1
ATOM 847 C C . TYR A 1 105 ? -0.860 1.418 4.011 1.00 96.75 105 TYR A C 1
ATOM 849 O O . TYR A 1 105 ? 0.310 1.505 3.627 1.00 96.75 105 TYR A O 1
ATOM 857 N N . VAL A 1 106 ? -1.700 0.523 3.480 1.00 97.12 106 VAL A N 1
ATOM 858 C CA . VAL A 1 106 ? -1.260 -0.489 2.503 1.00 97.12 106 VAL A CA 1
ATOM 859 C C . VAL A 1 106 ? -0.840 0.124 1.163 1.00 97.12 106 VAL A C 1
ATOM 861 O O . VAL A 1 106 ? 0.154 -0.290 0.569 1.00 97.12 106 VAL A O 1
ATOM 864 N N . VAL A 1 107 ? -1.532 1.171 0.696 1.00 97.38 107 VAL A N 1
ATOM 865 C CA . VAL A 1 107 ? -1.122 1.881 -0.532 1.00 97.38 107 VAL A CA 1
ATOM 866 C C . VAL A 1 107 ? 0.115 2.746 -0.295 1.00 97.38 107 VAL A C 1
ATOM 868 O O . VAL A 1 107 ? 0.951 2.894 -1.189 1.00 97.38 107 VAL A O 1
ATOM 871 N N . THR A 1 108 ? 0.277 3.271 0.925 1.00 97.12 108 THR A N 1
ATOM 872 C CA . THR A 1 108 ? 1.477 4.009 1.341 1.00 97.12 108 THR A CA 1
ATOM 873 C C . THR A 1 108 ? 2.697 3.102 1.324 1.00 97.12 108 THR A C 1
ATOM 875 O O . THR A 1 108 ? 3.715 3.473 0.739 1.00 97.12 108 THR A O 1
ATOM 878 N N . THR A 1 109 ? 2.593 1.902 1.896 1.00 95.19 109 THR A N 1
ATOM 879 C CA . THR A 1 109 ? 3.683 0.917 1.917 1.00 95.19 109 THR A CA 1
ATOM 880 C C . THR A 1 109 ? 4.019 0.403 0.520 1.00 95.19 109 THR A C 1
ATOM 882 O O . THR A 1 109 ? 5.201 0.365 0.182 1.00 95.19 109 THR A O 1
ATOM 885 N N . LEU A 1 110 ? 3.026 0.115 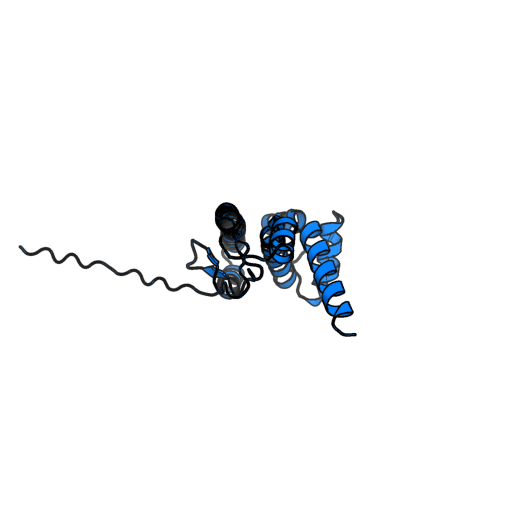-0.332 1.00 97.38 110 LEU A N 1
ATOM 886 C CA . LEU A 1 110 ? 3.258 -0.254 -1.737 1.00 97.38 110 LEU A CA 1
ATOM 887 C C . LEU A 1 110 ? 3.992 0.846 -2.511 1.00 97.38 110 LEU A C 1
ATOM 889 O O . LEU A 1 110 ? 5.027 0.593 -3.126 1.00 97.38 110 LEU A O 1
ATOM 893 N N . THR A 1 111 ? 3.493 2.078 -2.446 1.00 97.62 111 THR A N 1
ATOM 894 C CA . THR A 1 111 ? 4.098 3.221 -3.147 1.00 97.62 111 THR A CA 1
ATOM 895 C C . THR A 1 111 ? 5.511 3.482 -2.649 1.00 97.62 111 THR A C 1
ATOM 897 O O . THR A 1 111 ? 6.432 3.664 -3.445 1.00 97.62 111 THR A O 1
ATOM 900 N N . SER A 1 112 ? 5.705 3.425 -1.330 1.00 96.31 112 SER A N 1
ATOM 901 C CA . SER A 1 112 ? 7.018 3.632 -0.726 1.00 96.31 112 SER A CA 1
ATOM 902 C C . SER A 1 112 ? 8.005 2.541 -1.135 1.00 96.31 112 SER A C 1
ATOM 904 O O . SER A 1 112 ? 9.181 2.821 -1.383 1.00 96.31 112 SER A O 1
ATOM 906 N N . TRP A 1 113 ? 7.530 1.298 -1.248 1.00 95.75 113 TRP A N 1
ATOM 907 C CA . TRP A 1 113 ? 8.325 0.181 -1.737 1.00 95.75 113 TRP A CA 1
ATOM 908 C C . TRP A 1 113 ? 8.757 0.402 -3.190 1.00 95.75 113 TRP A C 1
ATOM 910 O O . TRP A 1 113 ? 9.946 0.272 -3.475 1.00 95.75 113 TRP A O 1
ATOM 920 N N . ILE A 1 114 ? 7.841 0.804 -4.082 1.00 96.38 114 ILE A N 1
ATOM 921 C CA . ILE A 1 114 ? 8.153 1.076 -5.496 1.00 96.38 114 ILE A CA 1
ATOM 922 C C . ILE A 1 114 ? 9.203 2.185 -5.604 1.00 96.38 114 ILE A C 1
ATOM 924 O O . ILE A 1 114 ? 10.246 1.966 -6.218 1.00 96.38 114 ILE A O 1
ATOM 928 N N . ILE A 1 115 ? 8.979 3.341 -4.967 1.00 96.75 115 ILE A N 1
ATOM 929 C CA . ILE A 1 115 ? 9.917 4.473 -5.026 1.00 96.75 115 ILE A CA 1
ATOM 930 C C . ILE A 1 115 ? 11.299 4.046 -4.516 1.00 96.75 115 ILE A C 1
ATOM 932 O O . ILE A 1 115 ? 12.294 4.192 -5.224 1.00 96.75 115 ILE A O 1
ATOM 936 N N . SER A 1 116 ? 11.354 3.425 -3.334 1.00 95.56 116 SER A N 1
ATOM 937 C CA . SER A 1 116 ? 12.617 3.000 -2.715 1.00 95.56 116 SER A CA 1
ATOM 938 C C . SER A 1 116 ? 13.395 1.986 -3.553 1.00 95.56 116 SER A C 1
ATOM 940 O O . SER A 1 116 ? 14.617 1.910 -3.438 1.00 95.56 116 SER A O 1
ATOM 942 N N . ARG A 1 117 ? 12.706 1.153 -4.342 1.00 94.25 117 ARG A N 1
ATOM 943 C CA . ARG A 1 117 ? 13.328 0.096 -5.152 1.00 94.25 117 ARG A CA 1
ATOM 944 C C . ARG A 1 117 ? 13.745 0.569 -6.529 1.00 94.25 117 ARG A C 1
ATOM 946 O O . ARG A 1 117 ? 14.785 0.133 -7.005 1.00 94.25 117 ARG A O 1
ATOM 953 N N . VAL A 1 118 ? 12.934 1.417 -7.149 1.00 94.12 118 VAL A N 1
ATOM 954 C CA . VAL A 1 118 ? 13.147 1.871 -8.523 1.00 94.12 118 VAL A CA 1
ATOM 955 C C . VAL A 1 118 ? 14.090 3.069 -8.564 1.00 94.12 118 VAL A C 1
ATOM 957 O O . VAL A 1 118 ? 14.998 3.089 -9.386 1.00 94.12 118 VAL A O 1
ATOM 960 N N . PHE A 1 119 ? 13.905 4.040 -7.666 1.00 94.75 119 PHE A N 1
ATOM 961 C CA . PHE A 1 119 ? 14.702 5.271 -7.625 1.00 94.75 119 PHE A CA 1
ATOM 962 C C . PHE A 1 119 ? 15.817 5.230 -6.576 1.00 94.75 119 PHE A C 1
ATOM 964 O O . PHE A 1 119 ? 16.756 6.012 -6.654 1.00 94.75 119 PHE A O 1
ATOM 971 N N . GLY A 1 120 ? 15.742 4.310 -5.611 1.00 94.38 120 GLY A N 1
ATOM 972 C CA . GLY A 1 120 ? 16.653 4.270 -4.469 1.00 94.38 120 GLY A CA 1
ATOM 973 C C . GLY A 1 120 ? 16.166 5.131 -3.301 1.00 94.38 120 GLY A C 1
ATOM 974 O O . GLY A 1 120 ? 15.301 5.992 -3.445 1.00 94.38 120 GLY A O 1
ATOM 975 N N . LYS A 1 121 ? 16.705 4.865 -2.106 1.00 92.88 121 LYS A N 1
ATOM 976 C CA . LYS A 1 121 ? 16.271 5.535 -0.868 1.00 92.88 121 LYS A CA 1
ATOM 977 C C . LYS A 1 121 ? 16.660 7.012 -0.818 1.00 92.88 121 LYS A C 1
ATOM 979 O O . LYS A 1 121 ? 15.887 7.806 -0.299 1.00 92.88 121 LYS A O 1
ATOM 984 N N . ASP A 1 122 ? 17.807 7.369 -1.385 1.00 94.06 122 ASP A N 1
ATOM 985 C CA . ASP A 1 122 ? 18.336 8.738 -1.324 1.00 94.06 122 ASP A CA 1
ATOM 986 C C . ASP A 1 122 ? 17.480 9.731 -2.126 1.00 94.06 122 ASP A C 1
ATOM 988 O O . ASP A 1 122 ? 17.429 10.914 -1.806 1.00 94.06 122 ASP A O 1
ATOM 992 N N . HIS A 1 123 ? 16.747 9.235 -3.127 1.00 94.12 123 HIS A N 1
ATOM 993 C CA . HIS A 1 123 ? 15.847 10.026 -3.969 1.00 94.12 123 HIS A CA 1
ATOM 994 C C . HIS A 1 123 ? 14.381 9.958 -3.521 1.00 94.12 123 HIS A C 1
ATOM 996 O O . HIS A 1 123 ? 13.504 10.505 -4.189 1.00 94.12 123 HIS A O 1
ATOM 1002 N N . PHE A 1 124 ? 14.087 9.268 -2.416 1.00 95.50 124 PHE A N 1
ATOM 1003 C CA . PHE A 1 124 ? 12.719 8.950 -2.020 1.00 95.50 124 PHE A CA 1
ATOM 1004 C C . PHE A 1 124 ? 11.850 10.195 -1.828 1.00 95.50 124 PHE A C 1
ATOM 1006 O O . PHE A 1 124 ? 10.774 10.291 -2.421 1.00 95.50 124 PHE A O 1
ATOM 1013 N N . ASP A 1 125 ? 12.320 11.143 -1.015 1.00 96.19 125 ASP A N 1
ATOM 1014 C CA . ASP A 1 125 ? 11.544 12.330 -0.655 1.00 96.19 125 ASP A CA 1
ATOM 1015 C C . ASP A 1 125 ? 11.321 13.243 -1.864 1.00 96.19 125 ASP A C 1
ATOM 1017 O O . ASP A 1 125 ? 10.214 13.740 -2.064 1.00 96.19 125 ASP A O 1
ATOM 1021 N N . GLU A 1 126 ? 12.343 13.436 -2.698 1.00 96.56 126 GLU A N 1
ATOM 1022 C CA . GLU A 1 126 ? 12.252 14.233 -3.927 1.00 96.56 126 GLU A CA 1
ATOM 1023 C C . GLU A 1 126 ? 11.206 13.644 -4.883 1.00 96.56 126 GLU A C 1
ATOM 1025 O O . GLU A 1 126 ? 10.252 14.322 -5.267 1.00 96.56 126 GLU A O 1
ATOM 1030 N N . VAL A 1 127 ? 11.327 12.349 -5.192 1.00 97.25 127 VAL A N 1
ATOM 1031 C CA . VAL A 1 127 ? 10.436 11.646 -6.123 1.00 97.25 127 VAL A CA 1
ATOM 1032 C C . VAL A 1 127 ? 8.999 11.628 -5.612 1.00 97.25 127 VAL A C 1
ATOM 1034 O O . VAL A 1 127 ? 8.064 11.883 -6.375 1.00 97.25 127 VAL A O 1
ATOM 1037 N N . LEU A 1 128 ? 8.800 11.343 -4.322 1.00 97.88 128 LEU A N 1
ATOM 1038 C CA . LEU A 1 128 ? 7.471 11.347 -3.718 1.00 97.88 128 LEU A CA 1
ATOM 1039 C C . LEU A 1 128 ? 6.826 12.735 -3.809 1.00 97.88 128 LEU A C 1
ATOM 1041 O O . LEU A 1 128 ? 5.653 12.835 -4.172 1.00 97.88 128 LEU A O 1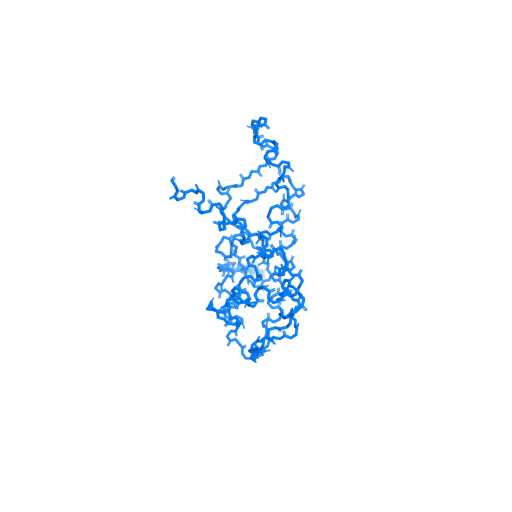
ATOM 1045 N N . ASN A 1 129 ? 7.585 13.795 -3.516 1.00 97.19 129 ASN A N 1
ATOM 1046 C CA . ASN A 1 129 ? 7.097 15.166 -3.621 1.00 97.19 129 ASN A CA 1
ATOM 1047 C C . ASN A 1 129 ? 6.751 15.543 -5.062 1.00 97.19 129 ASN A C 1
ATOM 1049 O O . ASN A 1 129 ? 5.702 16.147 -5.287 1.00 97.19 129 ASN A O 1
ATOM 1053 N N . ASP A 1 130 ? 7.573 15.175 -6.042 1.00 97.06 130 ASP A N 1
ATOM 1054 C CA . ASP A 1 130 ? 7.278 15.454 -7.446 1.00 97.06 130 ASP A CA 1
ATOM 1055 C C . ASP A 1 130 ? 5.963 14.806 -7.875 1.00 97.06 130 ASP A C 1
ATOM 1057 O O . ASP A 1 130 ? 5.049 15.503 -8.328 1.00 97.06 130 ASP A O 1
ATOM 1061 N N . TYR A 1 131 ? 5.810 13.501 -7.643 1.00 97.25 131 TYR A N 1
ATOM 1062 C CA . TYR A 1 131 ? 4.578 12.798 -7.989 1.00 97.25 131 TYR A CA 1
ATOM 1063 C C . TYR A 1 131 ? 3.356 13.333 -7.236 1.00 97.25 131 TYR A C 1
ATOM 1065 O O . TYR A 1 131 ? 2.295 13.498 -7.841 1.00 97.25 131 TYR A O 1
ATOM 1073 N N . ALA A 1 132 ? 3.489 13.652 -5.945 1.00 97.38 132 ALA A N 1
ATOM 1074 C CA . ALA A 1 132 ? 2.392 14.189 -5.140 1.00 97.38 132 ALA A CA 1
ATOM 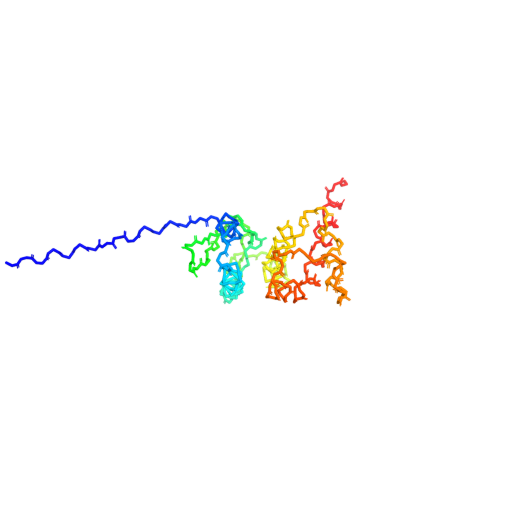1075 C C . ALA A 1 132 ? 1.922 15.573 -5.621 1.00 97.38 132 ALA A C 1
ATOM 1077 O O . ALA A 1 132 ? 0.756 15.916 -5.424 1.00 97.38 132 ALA A O 1
ATOM 1078 N N . ASN A 1 133 ? 2.805 16.336 -6.274 1.00 96.25 133 ASN A N 1
ATOM 1079 C CA . ASN A 1 133 ? 2.518 17.639 -6.875 1.00 96.25 133 ASN A CA 1
ATOM 1080 C C . ASN A 1 133 ? 2.186 17.557 -8.378 1.00 96.25 133 ASN A C 1
ATOM 1082 O O . ASN A 1 133 ? 2.119 18.586 -9.051 1.00 96.25 133 ASN A O 1
ATOM 1086 N N . GLY A 1 134 ? 1.999 16.352 -8.928 1.00 94.06 134 GLY A N 1
ATOM 1087 C CA . GLY A 1 134 ? 1.695 16.147 -10.348 1.00 94.06 134 GLY A CA 1
ATOM 1088 C C . GLY A 1 134 ? 2.870 16.422 -11.294 1.00 94.06 134 GLY A C 1
ATOM 1089 O O . GLY A 1 134 ? 2.670 16.528 -12.505 1.00 94.06 134 GLY A O 1
ATOM 1090 N N . LYS A 1 135 ? 4.090 16.536 -10.764 1.00 94.19 135 LYS A N 1
ATOM 1091 C CA . LYS A 1 135 ? 5.324 16.680 -11.540 1.00 94.19 135 LYS A CA 1
ATOM 1092 C C . LYS A 1 135 ? 5.858 15.307 -11.947 1.00 94.19 135 LYS A C 1
ATOM 1094 O O . LYS A 1 135 ? 5.470 14.271 -11.409 1.00 94.19 135 LYS A O 1
ATOM 1099 N N . THR A 1 136 ? 6.741 15.306 -12.940 1.00 89.31 136 THR A N 1
ATOM 1100 C CA . THR A 1 136 ? 7.490 14.109 -13.342 1.00 89.31 136 THR A CA 1
ATOM 1101 C C . THR A 1 136 ? 8.909 14.228 -12.791 1.00 89.31 136 THR A C 1
ATOM 1103 O O . THR A 1 136 ? 9.495 15.295 -12.984 1.00 89.31 136 THR A O 1
ATOM 1106 N N . PRO A 1 137 ? 9.460 13.179 -12.151 1.00 90.94 137 PRO A N 1
ATOM 1107 C CA . PRO A 1 137 ? 10.843 13.196 -11.688 1.00 90.94 137 PRO A CA 1
ATOM 1108 C C . PRO A 1 137 ? 11.825 13.505 -12.819 1.00 90.94 137 PRO A C 1
ATOM 1110 O O . PRO A 1 137 ? 11.629 13.067 -13.956 1.00 90.94 137 PRO A O 1
ATOM 1113 N N . LEU A 1 138 ? 12.900 14.226 -12.497 1.00 84.69 138 LEU A N 1
ATOM 1114 C CA . LEU A 1 138 ? 13.918 14.650 -13.467 1.00 84.69 138 LEU A CA 1
ATOM 1115 C C . LEU A 1 138 ? 14.631 13.473 -14.143 1.00 84.69 138 LEU A C 1
ATOM 1117 O O . LEU A 1 138 ? 14.970 13.543 -15.323 1.00 84.69 138 LEU A O 1
ATOM 1121 N N . VAL A 1 139 ? 14.854 12.394 -13.393 1.00 88.75 139 VAL A N 1
ATOM 1122 C CA . VAL A 1 139 ? 15.519 11.181 -13.869 1.00 88.75 139 VAL A CA 1
ATOM 1123 C C . VAL A 1 139 ? 14.556 10.012 -13.731 1.00 88.75 139 VAL A C 1
ATOM 1125 O O . VAL A 1 139 ? 14.048 9.744 -12.645 1.00 88.75 139 VAL A O 1
ATOM 1128 N N . LEU A 1 140 ? 14.317 9.306 -14.837 1.00 92.56 140 LEU A N 1
ATOM 1129 C CA . LEU A 1 140 ? 13.467 8.118 -14.872 1.00 92.56 140 LEU A CA 1
ATOM 1130 C C . LEU A 1 140 ? 14.347 6.869 -15.037 1.00 92.56 140 LEU A C 1
ATOM 1132 O O . LEU A 1 140 ? 14.958 6.694 -16.094 1.00 92.56 140 LEU A O 1
ATOM 1136 N N . PRO A 1 141 ? 14.438 6.002 -14.013 1.00 92.25 141 PRO A N 1
ATOM 1137 C CA . PRO A 1 141 ? 15.181 4.749 -14.101 1.00 92.25 141 PRO A CA 1
ATOM 1138 C C . PRO A 1 141 ? 14.574 3.799 -15.138 1.00 92.25 141 PRO A C 1
ATOM 1140 O O . PRO A 1 141 ? 13.357 3.746 -15.295 1.00 92.25 141 PRO A O 1
ATOM 1143 N N . ALA A 1 142 ? 15.400 2.964 -15.776 1.00 88.81 142 ALA A N 1
ATOM 1144 C CA . ALA A 1 142 ? 14.926 1.966 -16.746 1.00 88.81 142 ALA A CA 1
ATOM 1145 C C . ALA A 1 142 ? 13.935 0.950 -16.142 1.00 88.81 142 ALA A C 1
ATOM 1147 O O . ALA A 1 142 ? 13.064 0.443 -16.841 1.00 88.81 142 ALA A O 1
ATOM 1148 N N . ALA A 1 143 ? 14.040 0.685 -14.835 1.00 89.44 143 ALA A N 1
ATOM 1149 C CA . ALA A 1 143 ? 13.122 -0.189 -14.104 1.00 89.44 143 ALA A CA 1
ATOM 1150 C C . ALA A 1 143 ? 11.722 0.425 -13.886 1.00 89.44 143 ALA A C 1
ATOM 1152 O O . ALA A 1 143 ? 10.811 -0.273 -13.442 1.00 89.44 143 ALA A O 1
ATOM 1153 N N . LEU A 1 144 ? 11.529 1.720 -14.167 1.00 93.44 144 LEU A N 1
ATOM 1154 C CA . LEU A 1 144 ? 10.238 2.387 -14.036 1.00 93.44 144 LEU A CA 1
ATOM 1155 C C . LEU A 1 144 ? 9.372 2.140 -15.276 1.00 93.44 144 LEU A C 1
ATOM 1157 O O . LEU A 1 144 ? 9.439 2.874 -16.263 1.00 93.44 144 LEU A O 1
ATOM 1161 N N . THR A 1 145 ? 8.496 1.145 -15.202 1.00 93.56 145 THR A N 1
ATOM 1162 C CA . THR A 1 145 ? 7.494 0.924 -16.250 1.00 93.56 145 THR A CA 1
ATOM 1163 C C . THR A 1 145 ? 6.390 1.998 -16.204 1.00 93.56 145 THR A C 1
ATOM 1165 O O . THR A 1 145 ? 6.171 2.647 -15.168 1.00 93.56 145 THR A O 1
ATOM 1168 N N . PRO A 1 146 ? 5.625 2.186 -17.299 1.00 93.75 146 PRO A N 1
ATOM 1169 C CA . PRO A 1 146 ? 4.442 3.047 -17.292 1.00 93.75 146 PRO A CA 1
ATOM 1170 C C . PRO A 1 146 ? 3.415 2.651 -16.223 1.00 93.75 146 PRO A C 1
ATOM 1172 O O . PRO A 1 146 ? 2.783 3.526 -15.626 1.00 93.75 146 PRO A O 1
ATOM 1175 N N . TYR A 1 147 ? 3.273 1.350 -15.952 1.00 95.06 147 TYR A N 1
ATOM 1176 C CA . TYR A 1 147 ? 2.350 0.846 -14.944 1.00 95.06 147 TYR A CA 1
ATOM 1177 C C . TYR A 1 147 ? 2.798 1.234 -13.531 1.00 95.06 147 TYR A C 1
ATOM 1179 O O . TYR A 1 147 ? 2.014 1.852 -12.807 1.00 95.06 147 TYR A O 1
ATOM 1187 N N . LEU A 1 148 ? 4.068 1.011 -13.168 1.00 95.69 148 LEU A N 1
ATOM 1188 C CA . LEU A 1 148 ? 4.610 1.438 -11.870 1.00 95.69 148 LEU A CA 1
ATOM 1189 C C . LEU A 1 148 ? 4.472 2.952 -11.669 1.00 95.69 148 LEU A C 1
ATOM 1191 O O . LEU A 1 148 ? 4.028 3.403 -10.613 1.00 95.69 148 LEU A O 1
ATOM 1195 N N . SER A 1 149 ? 4.771 3.741 -12.706 1.00 95.94 149 SER A N 1
ATOM 1196 C CA . SER A 1 149 ? 4.574 5.196 -12.687 1.00 95.94 149 SER A CA 1
ATOM 1197 C C . SER A 1 149 ? 3.108 5.571 -12.432 1.00 95.94 149 SER A C 1
ATOM 1199 O O . SER A 1 149 ? 2.831 6.518 -11.697 1.00 95.94 149 SER A O 1
ATOM 1201 N N . SER A 1 150 ? 2.149 4.812 -12.977 1.00 96.38 150 SER A N 1
ATOM 1202 C CA . SER A 1 150 ? 0.718 5.034 -12.737 1.00 96.38 150 SER A CA 1
ATOM 1203 C C . SER A 1 150 ? 0.299 4.751 -11.289 1.00 96.38 150 SER A C 1
ATOM 1205 O O . SER A 1 150 ? -0.491 5.517 -10.735 1.00 96.38 150 SER A O 1
ATOM 1207 N N . ILE A 1 151 ? 0.864 3.715 -10.655 1.00 97.56 151 ILE A N 1
ATOM 1208 C CA . ILE A 1 151 ? 0.626 3.392 -9.240 1.00 97.56 151 ILE A CA 1
ATOM 1209 C C . ILE A 1 151 ? 1.171 4.502 -8.348 1.00 97.56 151 ILE A C 1
ATOM 1211 O O . ILE A 1 151 ? 0.448 5.020 -7.496 1.00 97.56 151 ILE A O 1
ATOM 1215 N N . VAL A 1 152 ? 2.414 4.931 -8.587 1.00 97.62 152 VAL A N 1
ATOM 1216 C CA . VAL A 1 152 ? 3.029 6.006 -7.801 1.00 97.62 152 VAL A CA 1
ATOM 1217 C C . VAL A 1 152 ? 2.238 7.304 -7.956 1.00 97.62 152 VAL A C 1
ATOM 1219 O O . VAL A 1 152 ? 1.861 7.899 -6.951 1.00 97.62 152 VAL A O 1
ATOM 1222 N N . LYS A 1 153 ? 1.875 7.705 -9.183 1.00 97.56 153 LYS A N 1
ATOM 1223 C CA . LYS A 1 153 ? 1.021 8.885 -9.428 1.00 97.56 153 LYS A CA 1
ATOM 1224 C C . LYS A 1 153 ? -0.309 8.815 -8.680 1.00 97.56 153 LYS A C 1
ATOM 1226 O O . LYS A 1 153 ? -0.751 9.815 -8.125 1.00 97.56 153 LYS A O 1
ATOM 1231 N N . ARG A 1 154 ? -0.951 7.644 -8.669 1.00 97.81 154 ARG A N 1
ATOM 1232 C CA . ARG A 1 154 ? -2.260 7.432 -8.035 1.00 97.81 154 ARG A CA 1
ATOM 1233 C C . ARG A 1 154 ? -2.211 7.627 -6.521 1.00 97.81 154 ARG A C 1
ATOM 1235 O O . ARG A 1 154 ? -3.178 8.125 -5.948 1.00 97.81 154 ARG A O 1
ATOM 1242 N N . TYR A 1 155 ? -1.116 7.223 -5.880 1.00 98.31 155 TYR A N 1
ATOM 1243 C CA . TYR A 1 155 ? -1.039 7.126 -4.423 1.00 98.31 155 TYR A CA 1
ATOM 1244 C C . TYR A 1 155 ? -0.083 8.117 -3.757 1.00 98.31 155 TYR A C 1
ATOM 1246 O O . TYR A 1 155 ? -0.171 8.292 -2.543 1.00 98.31 155 TYR A O 1
ATOM 1254 N N . ALA A 1 156 ? 0.746 8.838 -4.516 1.00 98.12 156 ALA A N 1
ATOM 1255 C CA . ALA A 1 156 ? 1.759 9.745 -3.979 1.00 98.12 156 ALA A CA 1
ATOM 1256 C C . ALA A 1 156 ? 1.208 10.759 -2.966 1.00 98.12 156 ALA A C 1
ATOM 1258 O O . ALA A 1 156 ? 1.799 10.938 -1.906 1.00 98.12 156 ALA A O 1
ATOM 1259 N N . SER A 1 157 ? 0.054 11.383 -3.221 1.00 98.06 157 SER A N 1
ATOM 1260 C CA . SER A 1 157 ? -0.517 12.353 -2.273 1.00 98.06 157 SER A CA 1
ATOM 1261 C C . SER A 1 157 ? -0.965 11.714 -0.950 1.00 98.06 157 SER A C 1
ATOM 1263 O O . SER A 1 157 ? -0.904 12.366 0.090 1.00 98.06 157 SER A O 1
ATOM 1265 N N . ILE A 1 158 ? -1.416 10.453 -0.969 1.00 97.94 158 ILE A N 1
ATOM 1266 C CA . ILE A 1 158 ? -1.768 9.704 0.251 1.00 97.94 158 ILE A CA 1
ATOM 1267 C C . ILE A 1 158 ? -0.488 9.325 0.992 1.00 97.94 158 ILE A C 1
ATOM 1269 O O . ILE A 1 158 ? -0.375 9.588 2.188 1.00 97.94 158 ILE A O 1
ATOM 1273 N N . THR A 1 159 ? 0.491 8.779 0.268 1.00 98.12 159 THR A N 1
ATOM 1274 C CA . THR A 1 159 ? 1.801 8.401 0.802 1.00 98.12 159 THR A CA 1
ATOM 1275 C C . THR A 1 159 ? 2.505 9.586 1.457 1.00 98.12 159 THR A C 1
ATOM 1277 O O . THR A 1 159 ? 3.007 9.449 2.568 1.00 98.12 159 THR A O 1
ATOM 1280 N N . LEU A 1 160 ? 2.490 10.763 0.823 1.00 98.19 160 LEU A N 1
ATOM 1281 C CA . LEU A 1 160 ? 3.083 11.980 1.374 1.00 98.19 160 LEU A CA 1
ATOM 1282 C C . LEU A 1 160 ? 2.432 12.358 2.708 1.00 98.19 160 LEU A C 1
ATOM 1284 O O . LEU A 1 160 ? 3.135 12.535 3.695 1.00 98.19 160 LEU A O 1
ATOM 1288 N N . LYS A 1 161 ? 1.094 12.404 2.769 1.00 97.31 161 LYS A N 1
ATOM 1289 C CA . LYS A 1 161 ? 0.364 12.731 4.005 1.00 97.31 161 LYS A CA 1
ATOM 1290 C C . LYS A 1 161 ? 0.647 11.740 5.132 1.00 97.31 161 LYS A C 1
ATOM 1292 O O . LYS A 1 161 ? 0.890 12.164 6.258 1.00 97.31 161 LYS A O 1
ATOM 1297 N N . MET A 1 162 ? 0.629 10.441 4.834 1.00 96.75 162 MET A N 1
ATOM 1298 C CA . MET A 1 162 ? 0.912 9.392 5.818 1.00 96.75 162 MET A CA 1
ATOM 1299 C C . MET A 1 162 ? 2.352 9.478 6.332 1.00 96.75 162 MET A C 1
ATOM 1301 O O . MET A 1 162 ? 2.578 9.401 7.536 1.00 96.75 162 MET A O 1
ATOM 1305 N N . ASN A 1 163 ? 3.325 9.698 5.447 1.00 95.44 163 ASN A N 1
ATOM 1306 C CA . ASN A 1 163 ? 4.724 9.842 5.845 1.00 95.44 163 ASN A CA 1
ATOM 1307 C C . ASN A 1 163 ? 4.953 11.103 6.684 1.00 95.44 163 ASN A C 1
ATOM 1309 O O . ASN A 1 163 ? 5.664 11.035 7.684 1.00 95.44 163 ASN A O 1
ATOM 1313 N N . THR A 1 164 ? 4.326 12.232 6.330 1.00 95.94 164 THR A N 1
ATOM 1314 C CA . THR A 1 164 ? 4.355 13.447 7.157 1.00 95.94 164 THR A CA 1
ATOM 1315 C C . THR A 1 164 ? 3.765 13.179 8.537 1.00 95.94 164 THR A C 1
ATOM 1317 O O . THR A 1 164 ? 4.405 13.509 9.528 1.00 95.94 164 THR A O 1
ATOM 1320 N N . PHE A 1 165 ? 2.606 12.519 8.611 1.00 93.50 165 PHE A N 1
ATOM 1321 C CA . PHE A 1 165 ? 1.991 12.135 9.881 1.00 93.50 165 PHE A CA 1
ATOM 1322 C C . PHE A 1 165 ? 2.935 11.288 10.748 1.00 93.50 165 PHE A C 1
ATOM 1324 O O . PHE A 1 165 ? 3.171 11.633 11.901 1.00 93.50 165 PHE A O 1
ATOM 1331 N N . PHE A 1 166 ? 3.533 10.224 10.198 1.00 92.00 166 PHE A N 1
ATOM 1332 C CA . PHE A 1 166 ? 4.461 9.378 10.957 1.00 92.00 166 PHE A CA 1
ATOM 1333 C C . PHE A 1 166 ? 5.738 10.103 11.375 1.00 92.00 166 PHE A C 1
ATOM 1335 O O . PHE A 1 166 ? 6.280 9.804 12.437 1.00 92.00 166 PHE A O 1
ATOM 1342 N N . LYS A 1 167 ? 6.228 11.035 10.551 1.00 93.00 167 LYS A N 1
ATOM 1343 C CA . LYS A 1 167 ? 7.381 11.867 10.892 1.00 93.00 167 LYS A CA 1
ATOM 1344 C C . LYS A 1 167 ? 7.060 12.770 12.083 1.00 93.00 167 LYS A C 1
ATOM 1346 O O . LYS A 1 167 ? 7.780 12.711 13.071 1.00 93.00 167 LYS A O 1
ATOM 1351 N N . THR A 1 168 ? 5.955 13.514 12.020 1.00 93.75 168 THR A N 1
ATOM 1352 C CA . THR A 1 168 ? 5.496 14.377 13.118 1.00 93.75 168 THR A CA 1
ATOM 1353 C C . THR A 1 168 ? 5.267 13.577 14.396 1.00 93.75 168 THR A C 1
ATOM 1355 O O . THR A 1 168 ? 5.773 13.951 15.447 1.00 93.75 168 THR A O 1
ATOM 1358 N N . LEU A 1 169 ? 4.600 12.423 14.297 1.00 90.12 169 LEU A N 1
ATOM 1359 C CA . LEU A 1 169 ? 4.373 11.547 15.443 1.00 90.12 169 LEU A CA 1
ATOM 1360 C C . LEU A 1 169 ? 5.692 11.093 16.085 1.00 90.12 169 LEU A C 1
ATOM 1362 O O . LEU A 1 169 ? 5.782 10.998 17.303 1.00 90.12 169 LEU A O 1
ATOM 1366 N N . ARG A 1 170 ? 6.721 10.790 15.289 1.00 89.88 170 ARG A N 1
ATOM 1367 C CA . ARG A 1 170 ? 8.024 10.371 15.818 1.00 89.88 170 ARG A CA 1
ATOM 1368 C C . ARG A 1 170 ? 8.741 11.526 16.519 1.00 89.88 170 ARG A C 1
ATOM 1370 O O . ARG A 1 170 ? 9.241 11.332 17.617 1.00 89.88 170 ARG A O 1
ATOM 1377 N N . GLU A 1 171 ? 8.721 12.714 15.921 1.00 90.38 171 GLU A N 1
ATOM 1378 C CA . GLU A 1 171 ? 9.334 13.928 16.477 1.00 90.38 171 GLU A CA 1
ATOM 1379 C C . GLU A 1 171 ? 8.677 14.365 17.798 1.00 90.38 171 GLU A C 1
ATOM 1381 O O . GLU A 1 171 ? 9.375 14.784 18.714 1.00 90.38 171 GLU A O 1
ATOM 1386 N N . GLU A 1 172 ? 7.356 14.222 17.939 1.00 85.00 172 GLU A N 1
ATOM 1387 C CA . GLU A 1 172 ? 6.629 14.543 19.179 1.00 85.00 172 GLU A CA 1
ATOM 1388 C C . GLU A 1 172 ? 6.901 13.549 20.321 1.00 85.00 172 GLU A C 1
ATOM 1390 O O . GLU A 1 172 ? 6.788 13.916 21.488 1.00 85.00 172 GLU A O 1
ATOM 1395 N N . ASN A 1 173 ? 7.263 12.302 19.997 1.00 70.56 173 ASN A N 1
ATOM 1396 C CA . ASN A 1 173 ? 7.554 11.245 20.974 1.00 70.56 173 ASN A CA 1
ATOM 1397 C C . ASN A 1 173 ? 9.051 11.121 21.325 1.00 70.56 173 ASN A C 1
ATOM 1399 O O . ASN A 1 173 ? 9.409 10.322 22.188 1.00 70.56 173 ASN A O 1
ATOM 1403 N N . GLU A 1 174 ? 9.926 11.881 20.659 1.00 62.28 174 GLU A N 1
ATOM 1404 C CA . GLU A 1 174 ? 11.362 11.987 20.970 1.00 62.28 174 GLU A CA 1
ATOM 1405 C C . GLU A 1 174 ? 11.678 13.176 21.913 1.00 62.28 174 GLU A C 1
ATOM 1407 O O . GLU A 1 174 ? 12.849 13.515 22.105 1.00 62.28 174 GLU A O 1
ATOM 1412 N N . ILE A 1 175 ? 10.645 13.788 22.517 1.00 45.66 175 ILE A N 1
ATOM 1413 C CA . ILE A 1 175 ? 10.721 14.894 23.496 1.00 45.66 175 ILE A CA 1
ATOM 1414 C C . ILE A 1 175 ? 10.576 14.378 24.931 1.00 45.66 175 ILE A C 1
ATOM 1416 O O . ILE A 1 175 ? 9.645 13.584 25.193 1.00 45.66 175 ILE A O 1
#